Protein AF-A0A3D2R4G0-F1 (afdb_monomer_lite)

pLDDT: mean 77.95, std 17.46, range [46.62, 94.12]

Sequence (111 aa):
MKTYLKALSTICLFFGLMTQPVFGQKLQQDNSRHDEAAKIQVDQMSQMLNLDGSQQRALFRALVSESTRSGQSPQILLGKAAQDQNEAFVQTLKSILTPDQFRKWKNPNRK

Secondary structure (DSSP, 8-state):
--SSSSSSSSSTTSSSSS----TTSSSSSSHHHHHHHHHHHHHHHHHHHT--HHHHHHHHHHHHHHHHHH---HHHHHHHHHTTS-HHHHHHHHHHS-HHHHHHHH-TT--

Foldseek 3Di:
DPPVVVVVPPPVPVVPPPDPPPPPPDPPPPLVQQLVQLLVVLVVLCVLLVADPQLSVLSSVLSSVVCVVVVHHSVVVLVCLLVVNCVVSVVSNPVSHPPVSSVCSSPVPDD

Radius of gyration: 25.11 Å; chains: 1; bounding box: 24×38×92 Å

Structure (mmCIF, N/CA/C/O backbone):
data_AF-A0A3D2R4G0-F1
#
_entry.id   AF-A0A3D2R4G0-F1
#
loop_
_atom_site.group_PDB
_atom_site.id
_atom_site.type_symbol
_atom_site.label_atom_id
_atom_site.label_alt_id
_atom_site.label_comp_id
_atom_site.label_asym_id
_atom_site.label_entity_id
_atom_site.label_seq_id
_atom_site.pdbx_PDB_ins_code
_atom_site.Cartn_x
_atom_site.Cartn_y
_atom_site.Cartn_z
_atom_site.occupancy
_atom_site.B_iso_or_equiv
_atom_site.auth_seq_id
_atom_site.auth_comp_id
_atom_site.auth_asym_id
_atom_site.auth_atom_id
_atom_site.pdbx_PDB_model_num
ATOM 1 N N . MET A 1 1 ? -2.524 -16.960 -72.950 1.00 50.16 1 MET A N 1
ATOM 2 C CA . MET A 1 1 ? -2.183 -16.491 -71.586 1.00 50.16 1 MET A CA 1
ATOM 3 C C . MET A 1 1 ? -3.202 -17.027 -70.568 1.00 50.16 1 MET A C 1
ATOM 5 O O . MET A 1 1 ? -4.078 -16.291 -70.144 1.00 50.16 1 MET A O 1
ATOM 9 N N . LYS A 1 2 ? -3.173 -18.325 -70.223 1.00 47.09 2 LYS A N 1
ATOM 10 C CA . LYS A 1 2 ? -4.149 -18.941 -69.284 1.00 47.09 2 LYS A CA 1
ATOM 11 C C . LYS A 1 2 ? -3.519 -19.892 -68.252 1.00 47.09 2 LYS A C 1
ATOM 13 O O . LYS A 1 2 ? -4.232 -20.517 -67.477 1.00 47.09 2 LYS A O 1
ATOM 18 N N . THR A 1 3 ? -2.193 -19.977 -68.214 1.00 54.66 3 THR A N 1
ATOM 19 C CA . THR A 1 3 ? -1.440 -20.882 -67.328 1.00 54.66 3 THR A CA 1
ATOM 20 C C . THR A 1 3 ? -0.682 -20.160 -66.213 1.00 54.66 3 THR A C 1
ATOM 22 O O . THR A 1 3 ? -0.345 -20.788 -65.218 1.00 54.66 3 THR A O 1
ATOM 25 N N . TYR A 1 4 ? -0.506 -18.838 -66.300 1.00 51.53 4 TYR A N 1
ATOM 26 C CA . TYR A 1 4 ? 0.207 -18.054 -65.279 1.00 51.53 4 TYR A CA 1
ATOM 27 C C . TYR A 1 4 ? -0.658 -17.660 -64.071 1.00 51.53 4 TYR A C 1
ATOM 29 O O . TYR A 1 4 ? -0.125 -17.309 -63.026 1.00 51.53 4 TYR A O 1
ATOM 37 N N . LEU A 1 5 ? -1.989 -17.758 -64.176 1.00 50.09 5 LEU A N 1
ATOM 38 C CA . LEU A 1 5 ? -2.900 -17.341 -63.101 1.00 50.09 5 LEU A CA 1
ATOM 39 C C . LEU A 1 5 ? -3.058 -18.398 -61.992 1.00 50.09 5 LEU A C 1
ATOM 41 O O . LEU A 1 5 ? -3.460 -18.071 -60.883 1.00 50.09 5 LEU A O 1
ATOM 45 N N . LYS A 1 6 ? -2.718 -19.667 -62.265 1.00 46.62 6 LYS A N 1
ATOM 46 C CA . LYS A 1 6 ? -2.819 -20.757 -61.277 1.00 46.62 6 LYS A CA 1
ATOM 47 C C . LYS A 1 6 ? -1.587 -20.881 -60.375 1.00 46.62 6 LYS A C 1
ATOM 49 O O . LYS A 1 6 ? -1.699 -21.438 -59.292 1.00 46.62 6 LYS A O 1
ATOM 54 N N . ALA A 1 7 ? -0.441 -20.334 -60.785 1.00 49.94 7 ALA A N 1
ATOM 55 C CA . ALA A 1 7 ? 0.805 -20.421 -60.020 1.00 49.94 7 ALA A CA 1
ATOM 56 C C . ALA A 1 7 ? 0.902 -19.388 -58.879 1.00 49.94 7 ALA A C 1
ATOM 58 O O . ALA A 1 7 ? 1.697 -19.565 -57.962 1.00 49.94 7 ALA A O 1
ATOM 59 N N . LEU A 1 8 ? 0.080 -18.332 -58.896 1.00 50.53 8 LEU A N 1
ATOM 60 C CA . LEU A 1 8 ? 0.132 -17.274 -57.880 1.00 50.53 8 LEU A CA 1
ATOM 61 C C . LEU A 1 8 ? -0.656 -17.616 -56.600 1.00 50.53 8 LEU A C 1
ATOM 63 O O . LEU A 1 8 ? -0.432 -17.009 -55.559 1.00 50.53 8 LEU A O 1
ATOM 67 N N . SER A 1 9 ? -1.552 -18.609 -56.649 1.00 50.81 9 SER A N 1
ATOM 68 C CA . SER A 1 9 ? -2.437 -18.954 -55.524 1.00 50.81 9 SER A CA 1
ATOM 69 C C . SER A 1 9 ? -1.786 -19.839 -54.456 1.00 50.81 9 SER A C 1
ATOM 71 O O . SER A 1 9 ? -2.319 -19.938 -53.353 1.00 50.81 9 SER A O 1
ATOM 73 N N . THR A 1 10 ? -0.669 -20.505 -54.751 1.00 49.59 10 THR A N 1
ATOM 74 C CA . THR A 1 10 ? -0.096 -21.516 -53.841 1.00 49.59 10 THR A CA 1
ATOM 75 C C . THR A 1 10 ? 0.933 -20.933 -52.864 1.00 49.59 10 THR A C 1
ATOM 77 O O . THR A 1 10 ? 1.211 -21.541 -51.837 1.00 49.59 10 THR A O 1
ATOM 80 N N . ILE A 1 11 ? 1.458 -19.728 -53.114 1.00 52.31 11 ILE A N 1
ATOM 81 C CA . ILE A 1 11 ? 2.507 -19.115 -52.273 1.00 52.31 11 ILE A CA 1
ATOM 82 C C . ILE A 1 11 ? 1.925 -18.278 -51.114 1.00 52.31 11 ILE A C 1
ATOM 84 O O . ILE A 1 11 ? 2.601 -18.044 -50.115 1.00 52.31 11 ILE A O 1
ATOM 88 N N . CYS A 1 12 ? 0.649 -17.884 -51.169 1.00 51.97 12 CYS A N 1
ATOM 89 C CA . CYS A 1 12 ? 0.036 -17.048 -50.126 1.00 51.97 12 CYS A CA 1
ATOM 90 C C . CYS A 1 12 ? -0.345 -17.797 -48.836 1.00 51.97 12 CYS A C 1
ATOM 92 O O . CYS A 1 12 ? -0.596 -17.154 -47.821 1.00 51.97 12 CYS A O 1
ATOM 94 N N . LEU A 1 13 ? -0.367 -19.134 -48.834 1.00 51.53 13 LEU A N 1
ATOM 95 C CA . LEU A 1 13 ? -0.810 -19.916 -47.669 1.00 51.53 13 LEU A CA 1
ATOM 96 C C . LEU A 1 13 ? 0.286 -20.149 -46.612 1.00 51.53 13 LEU A C 1
ATOM 98 O O . LEU A 1 13 ? -0.026 -20.557 -45.499 1.00 51.53 13 LEU A O 1
ATOM 102 N N . PHE A 1 14 ? 1.551 -19.825 -46.909 1.00 52.28 14 PHE A N 1
ATOM 103 C CA . PHE A 1 14 ? 2.659 -19.958 -45.949 1.00 52.28 14 PHE A CA 1
ATOM 104 C C . PHE A 1 14 ? 2.950 -18.697 -45.121 1.00 52.28 14 PHE A C 1
ATOM 106 O O . PHE A 1 14 ? 3.642 -18.784 -44.111 1.00 52.28 14 PHE A O 1
ATOM 113 N N . PHE A 1 15 ? 2.385 -17.539 -45.476 1.00 54.09 15 PHE A N 1
ATOM 114 C CA . PHE A 1 15 ? 2.569 -16.293 -44.713 1.00 54.09 15 PHE A CA 1
ATOM 115 C C . PHE A 1 15 ? 1.511 -16.068 -43.614 1.00 54.09 15 PHE A C 1
ATOM 117 O O . PHE A 1 15 ? 1.578 -15.076 -42.896 1.00 54.09 15 PHE A O 1
ATOM 124 N N . GLY A 1 16 ? 0.543 -16.978 -43.454 1.00 50.69 16 GLY A N 1
ATOM 125 C CA . GLY A 1 16 ? -0.611 -16.795 -42.561 1.00 50.69 16 GLY A CA 1
ATOM 126 C C . GLY A 1 16 ? -0.458 -17.280 -41.112 1.00 50.69 16 GLY A C 1
ATOM 127 O O . GLY A 1 16 ? -1.395 -17.114 -40.340 1.00 50.69 16 GLY A O 1
ATOM 128 N N . LEU A 1 17 ? 0.670 -17.887 -40.720 1.00 52.41 17 LEU A N 1
ATOM 129 C CA . LEU A 1 17 ? 0.813 -18.539 -39.401 1.00 52.41 17 LEU A CA 1
ATOM 130 C C . LEU A 1 17 ? 1.923 -17.976 -38.496 1.00 52.41 17 LEU A C 1
ATOM 132 O O . LEU A 1 17 ? 2.223 -18.582 -37.472 1.00 52.41 17 LEU A O 1
ATOM 136 N N . MET A 1 18 ? 2.528 -16.828 -38.823 1.00 53.56 18 MET A N 1
ATOM 137 C CA . MET A 1 18 ? 3.707 -16.321 -38.090 1.00 53.56 18 MET A CA 1
ATOM 138 C C . MET A 1 18 ? 3.582 -14.898 -37.535 1.00 53.56 18 MET A C 1
ATOM 140 O O . MET A 1 18 ? 4.590 -14.254 -37.262 1.00 53.56 18 MET A O 1
ATOM 144 N N . THR A 1 19 ? 2.373 -14.391 -37.301 1.00 52.16 19 THR A N 1
ATOM 145 C CA . THR A 1 19 ? 2.213 -13.125 -36.567 1.00 52.16 19 THR A CA 1
ATOM 146 C C . THR A 1 19 ? 1.158 -13.258 -35.484 1.00 52.16 19 THR A C 1
ATOM 148 O O . THR A 1 19 ? 0.083 -12.667 -35.549 1.00 52.16 19 THR A O 1
ATOM 151 N N . GLN A 1 20 ? 1.484 -14.029 -34.450 1.00 53.62 20 GLN A N 1
ATOM 152 C CA . GLN A 1 20 ? 0.972 -13.685 -33.130 1.00 53.62 20 GLN A CA 1
ATOM 153 C C . GLN A 1 20 ? 1.720 -12.409 -32.724 1.00 53.62 20 GLN A C 1
ATOM 155 O O . GLN A 1 20 ? 2.953 -12.452 -32.666 1.00 53.62 20 GLN A O 1
ATOM 160 N N . PRO A 1 21 ? 1.064 -11.261 -32.478 1.00 51.69 21 PRO A N 1
ATOM 161 C CA . PRO A 1 21 ? 1.748 -10.186 -31.790 1.00 51.69 21 PRO A CA 1
ATOM 162 C C . PRO A 1 21 ? 2.024 -10.700 -30.376 1.00 51.69 21 PRO A C 1
ATOM 164 O O . PRO A 1 21 ? 1.132 -10.764 -29.531 1.00 51.69 21 PRO A O 1
ATOM 167 N N . VAL A 1 22 ? 3.264 -11.124 -30.135 1.00 57.56 22 VAL A N 1
ATOM 168 C CA . VAL A 1 22 ? 3.793 -11.371 -28.797 1.00 57.56 22 VAL A CA 1
ATOM 169 C C . VAL A 1 22 ? 3.802 -10.018 -28.082 1.00 57.56 22 VAL A C 1
ATOM 171 O O . VAL A 1 22 ? 4.815 -9.329 -28.021 1.00 57.56 22 VAL A O 1
ATOM 174 N N . PHE A 1 23 ? 2.663 -9.623 -27.512 1.00 53.25 23 PHE A N 1
ATOM 175 C CA . PHE A 1 23 ? 2.551 -8.551 -26.515 1.00 53.25 23 PHE A CA 1
ATOM 176 C C . PHE A 1 23 ? 3.145 -9.012 -25.165 1.00 53.25 23 PHE A C 1
ATOM 178 O O . PHE A 1 23 ? 2.570 -8.814 -24.101 1.00 53.25 23 PHE A O 1
ATOM 185 N N . GLY A 1 24 ? 4.296 -9.688 -25.211 1.00 54.25 24 GLY A N 1
ATOM 186 C CA . GLY A 1 24 ? 4.953 -10.321 -24.067 1.00 54.25 24 GLY A CA 1
ATOM 187 C C . GLY A 1 24 ? 6.325 -9.741 -23.728 1.00 54.25 24 GLY A C 1
ATOM 188 O O . GLY A 1 24 ? 6.977 -10.240 -22.816 1.00 54.25 24 GLY A O 1
ATOM 189 N N . GLN A 1 25 ? 6.802 -8.709 -24.431 1.00 47.41 25 GLN A N 1
ATOM 190 C CA . GLN A 1 25 ? 8.133 -8.148 -24.193 1.00 47.41 25 GLN A CA 1
ATOM 191 C C . GLN A 1 25 ? 8.071 -6.720 -23.640 1.00 47.41 25 GLN A C 1
ATOM 193 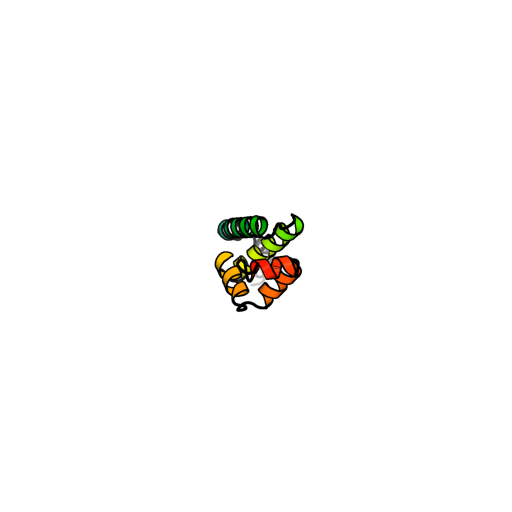O O . GLN A 1 25 ? 7.561 -5.814 -24.292 1.00 47.41 25 GLN A O 1
ATOM 198 N N . LYS A 1 26 ? 8.703 -6.560 -22.463 1.00 49.44 26 LYS A N 1
ATOM 199 C CA . LYS A 1 26 ? 9.048 -5.331 -21.710 1.00 49.44 26 LYS A CA 1
ATOM 200 C C . LYS A 1 26 ? 8.216 -4.950 -20.474 1.00 49.44 26 LYS A C 1
ATOM 202 O O . LYS A 1 26 ? 8.299 -3.814 -20.031 1.00 49.4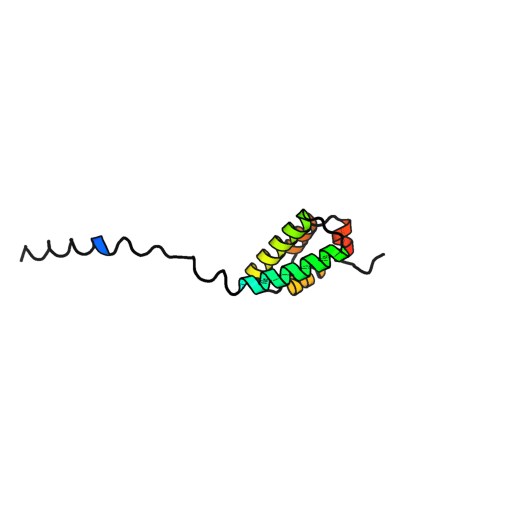4 26 LYS A O 1
ATOM 207 N N . LEU A 1 27 ? 7.534 -5.892 -19.819 1.00 52.88 27 LEU A N 1
ATOM 208 C CA . LEU A 1 27 ? 6.988 -5.654 -18.466 1.00 52.88 27 LEU A CA 1
ATOM 209 C C . LEU A 1 27 ? 7.952 -6.000 -17.312 1.00 52.88 27 LEU A C 1
ATOM 211 O O . LEU A 1 27 ? 7.621 -5.728 -16.166 1.00 52.88 27 LEU A O 1
ATOM 215 N N . GLN A 1 28 ? 9.126 -6.596 -17.561 1.00 53.44 28 GLN A N 1
ATOM 216 C CA . GLN A 1 28 ? 9.961 -7.142 -16.471 1.00 53.44 28 GLN A CA 1
ATOM 217 C C . GLN A 1 28 ? 11.157 -6.280 -16.040 1.00 53.44 28 GLN A C 1
ATOM 219 O O . GLN A 1 28 ? 11.624 -6.450 -14.921 1.00 53.44 28 GLN A O 1
ATOM 224 N N . GLN A 1 29 ? 11.664 -5.363 -16.871 1.00 51.72 29 GLN A N 1
ATOM 225 C CA . GLN A 1 29 ? 12.939 -4.697 -16.557 1.00 51.72 29 GLN A CA 1
ATOM 226 C C . GLN A 1 29 ? 12.799 -3.379 -15.773 1.00 51.72 29 GLN A C 1
ATOM 228 O O . GLN A 1 29 ? 13.727 -3.026 -15.055 1.00 51.72 29 GLN A O 1
ATOM 233 N N . ASP A 1 30 ? 11.663 -2.677 -15.870 1.00 54.56 30 ASP A N 1
ATOM 234 C CA . ASP A 1 30 ? 11.439 -1.401 -15.153 1.00 54.56 30 ASP A CA 1
ATOM 235 C C . ASP A 1 30 ? 10.456 -1.536 -13.970 1.00 54.56 30 ASP A C 1
ATOM 237 O O . ASP A 1 30 ? 10.481 -0.744 -13.031 1.00 54.56 30 ASP A O 1
ATOM 241 N N . ASN A 1 31 ? 9.631 -2.594 -13.952 1.00 55.19 31 ASN A N 1
ATOM 242 C CA . ASN A 1 31 ? 8.687 -2.846 -12.852 1.00 55.19 31 ASN A CA 1
ATOM 243 C C . ASN A 1 31 ? 9.380 -3.191 -11.525 1.00 55.19 31 ASN A C 1
ATOM 245 O O . ASN A 1 31 ? 8.840 -2.881 -10.467 1.00 55.19 31 ASN A O 1
ATOM 249 N N . SER A 1 32 ? 10.594 -3.753 -11.551 1.00 60.50 32 SER A N 1
ATOM 250 C CA . SER A 1 32 ? 11.355 -4.070 -10.333 1.00 60.50 32 SER A CA 1
ATOM 251 C C . SER A 1 32 ? 11.600 -2.839 -9.453 1.00 60.50 32 SER A C 1
ATOM 253 O O . SER A 1 32 ? 11.546 -2.936 -8.230 1.00 60.50 32 SER A O 1
ATOM 255 N N . ARG A 1 33 ? 11.778 -1.655 -10.056 1.00 73.69 33 ARG A N 1
ATOM 256 C CA . ARG A 1 33 ? 11.976 -0.395 -9.318 1.00 73.69 33 ARG A CA 1
ATOM 257 C C . ARG A 1 33 ? 10.713 0.049 -8.584 1.00 73.69 33 ARG A C 1
ATOM 259 O O . ARG A 1 33 ? 10.798 0.593 -7.483 1.00 73.69 33 ARG A O 1
ATOM 266 N N . HIS A 1 34 ? 9.550 -0.176 -9.190 1.00 80.12 34 HIS A N 1
ATOM 267 C CA . HIS A 1 34 ? 8.256 0.130 -8.586 1.00 80.12 34 HIS A CA 1
ATOM 268 C C . HIS A 1 34 ? 7.937 -0.837 -7.444 1.00 80.12 34 HIS A C 1
ATOM 270 O O . HIS A 1 34 ? 7.508 -0.395 -6.377 1.00 80.12 34 HIS A O 1
ATOM 276 N N . ASP A 1 35 ? 8.229 -2.123 -7.633 1.00 83.56 35 ASP A N 1
ATOM 277 C CA . ASP A 1 35 ? 8.017 -3.169 -6.632 1.00 83.56 35 ASP A CA 1
ATOM 278 C C . ASP A 1 35 ? 8.906 -2.970 -5.396 1.00 83.56 35 ASP A C 1
ATOM 280 O O . ASP A 1 35 ? 8.417 -2.998 -4.266 1.00 83.56 35 ASP A O 1
ATOM 284 N N . GLU A 1 36 ? 10.202 -2.703 -5.578 1.00 86.88 36 GLU A N 1
ATOM 285 C CA . GLU A 1 36 ? 11.120 -2.446 -4.462 1.00 86.88 36 GLU A CA 1
ATOM 286 C C . GLU A 1 36 ? 10.723 -1.194 -3.672 1.00 86.88 36 GLU A C 1
ATOM 288 O O . GLU A 1 36 ? 10.640 -1.230 -2.440 1.00 86.88 36 GLU A O 1
ATOM 293 N N . ALA A 1 37 ? 10.398 -0.098 -4.367 1.00 86.88 37 ALA A N 1
ATOM 294 C CA . ALA A 1 37 ? 9.946 1.131 -3.723 1.00 86.88 37 ALA A CA 1
ATOM 295 C C . ALA A 1 37 ? 8.611 0.935 -2.985 1.00 86.88 37 ALA A C 1
ATOM 297 O O . ALA A 1 37 ? 8.437 1.440 -1.875 1.00 86.88 37 ALA A O 1
ATOM 298 N N . ALA A 1 38 ? 7.669 0.184 -3.562 1.00 90.50 38 ALA A N 1
ATOM 299 C CA . ALA A 1 38 ? 6.389 -0.103 -2.923 1.00 90.50 38 ALA A CA 1
ATOM 300 C C . ALA A 1 38 ? 6.577 -0.970 -1.675 1.00 90.50 38 ALA A C 1
ATOM 302 O O . ALA A 1 38 ? 5.944 -0.708 -0.653 1.00 90.50 38 ALA A O 1
ATOM 303 N N . LYS A 1 39 ? 7.479 -1.956 -1.721 1.00 90.75 39 LYS A N 1
ATOM 304 C CA . LYS A 1 39 ? 7.794 -2.812 -0.575 1.00 90.75 39 LYS A CA 1
ATOM 305 C C . LYS A 1 39 ? 8.334 -2.008 0.607 1.00 90.75 39 LYS A C 1
ATOM 307 O O . LYS A 1 39 ? 7.818 -2.153 1.709 1.00 90.75 39 LYS A O 1
ATOM 312 N N . ILE A 1 40 ? 9.294 -1.112 0.367 1.00 90.88 40 ILE A N 1
ATOM 313 C CA . ILE A 1 40 ? 9.848 -0.235 1.413 1.00 90.88 40 ILE A CA 1
ATOM 314 C C . ILE A 1 40 ? 8.738 0.600 2.066 1.00 90.88 40 ILE A C 1
ATOM 316 O O . ILE A 1 40 ? 8.658 0.676 3.292 1.00 90.88 40 ILE A O 1
ATOM 320 N N . GLN A 1 41 ? 7.845 1.184 1.262 1.00 90.69 41 GLN A N 1
ATOM 321 C CA . GLN A 1 41 ? 6.743 2.003 1.774 1.00 90.69 41 GLN A CA 1
ATOM 322 C C . GLN A 1 41 ? 5.727 1.191 2.583 1.00 90.69 41 GLN A C 1
ATOM 324 O O . GLN A 1 41 ? 5.261 1.646 3.629 1.00 90.69 41 GLN A O 1
ATOM 329 N N . VAL A 1 42 ? 5.399 -0.018 2.126 1.00 92.69 42 VAL A N 1
ATOM 330 C CA . VAL A 1 42 ? 4.502 -0.931 2.845 1.00 92.69 42 VAL A CA 1
ATOM 331 C C . VAL A 1 42 ? 5.121 -1.371 4.165 1.00 92.69 42 VAL A C 1
ATOM 333 O O . VAL A 1 42 ? 4.421 -1.357 5.172 1.00 92.69 42 VAL A O 1
ATOM 336 N N . ASP A 1 43 ? 6.414 -1.694 4.195 1.00 91.75 43 ASP A N 1
ATOM 337 C CA . ASP A 1 43 ? 7.111 -2.095 5.420 1.00 91.75 43 ASP A CA 1
ATOM 338 C C . ASP A 1 43 ? 7.144 -0.947 6.442 1.00 91.75 43 ASP A C 1
ATOM 340 O O . ASP A 1 43 ? 6.827 -1.154 7.616 1.00 91.75 43 ASP A O 1
ATOM 344 N N . GLN A 1 44 ? 7.429 0.284 6.002 1.00 90.06 44 GLN A N 1
ATOM 345 C CA . GLN A 1 44 ? 7.375 1.474 6.861 1.00 90.06 44 GLN A CA 1
ATOM 346 C C . GLN A 1 44 ? 5.968 1.712 7.427 1.00 90.06 44 GLN A C 1
ATOM 348 O O . GLN A 1 44 ? 5.797 1.917 8.633 1.00 90.06 44 GLN A O 1
ATOM 353 N N . MET A 1 45 ? 4.938 1.652 6.576 1.00 90.31 45 MET A N 1
ATOM 354 C CA . MET A 1 45 ? 3.549 1.795 7.016 1.00 90.31 45 MET A CA 1
ATOM 355 C C . MET A 1 45 ? 3.129 0.653 7.939 1.00 90.31 45 MET A C 1
ATOM 357 O O . MET A 1 45 ? 2.425 0.891 8.918 1.00 90.31 45 MET A O 1
ATOM 361 N N . SER A 1 46 ? 3.600 -0.565 7.680 1.00 91.44 46 SER A N 1
ATOM 362 C CA . SER A 1 46 ? 3.341 -1.722 8.526 1.00 91.44 46 SER A CA 1
ATOM 363 C C . SER A 1 46 ? 3.906 -1.544 9.923 1.00 91.44 46 SER A C 1
ATOM 365 O O . SER A 1 46 ? 3.198 -1.798 10.891 1.00 91.44 46 SER A O 1
ATOM 367 N N . GLN A 1 47 ? 5.144 -1.066 10.048 1.00 89.19 47 GLN A N 1
ATOM 368 C CA . GLN A 1 47 ? 5.758 -0.803 11.351 1.00 89.19 47 GLN A CA 1
ATOM 369 C C . GLN A 1 47 ? 5.027 0.315 12.109 1.00 89.19 47 GLN A C 1
ATOM 371 O O . GLN A 1 47 ? 4.821 0.221 13.317 1.00 89.19 47 GLN A O 1
ATOM 376 N N . MET A 1 48 ? 4.579 1.357 11.405 1.00 88.69 48 MET A N 1
ATOM 377 C CA . MET A 1 48 ? 3.890 2.499 12.015 1.00 88.69 48 MET A CA 1
ATOM 378 C C . MET A 1 48 ? 2.447 2.183 12.443 1.00 88.69 48 MET A C 1
ATOM 380 O O . MET A 1 48 ? 1.972 2.674 13.475 1.00 88.69 48 MET A O 1
ATOM 384 N N . LEU A 1 49 ? 1.723 1.408 11.637 1.00 90.19 49 LEU A N 1
ATOM 385 C CA . LEU A 1 49 ? 0.277 1.188 11.764 1.00 90.19 49 LEU A CA 1
ATOM 386 C C . LEU A 1 49 ? -0.078 -0.217 12.258 1.00 90.19 49 LEU A C 1
ATOM 388 O O . LEU A 1 49 ? -1.257 -0.491 12.482 1.00 90.19 49 LEU A O 1
ATOM 392 N N . ASN A 1 50 ? 0.926 -1.079 12.434 1.00 90.31 50 ASN A N 1
ATOM 393 C CA . ASN A 1 50 ? 0.771 -2.496 12.740 1.00 90.31 50 ASN A CA 1
ATOM 394 C C . ASN A 1 50 ? -0.176 -3.185 11.740 1.00 90.31 50 ASN A C 1
ATOM 396 O O . ASN A 1 50 ? -1.225 -3.704 12.121 1.00 90.31 50 ASN A O 1
ATOM 400 N N . LEU A 1 51 ? 0.154 -3.090 10.446 1.00 91.50 51 LEU A N 1
ATOM 401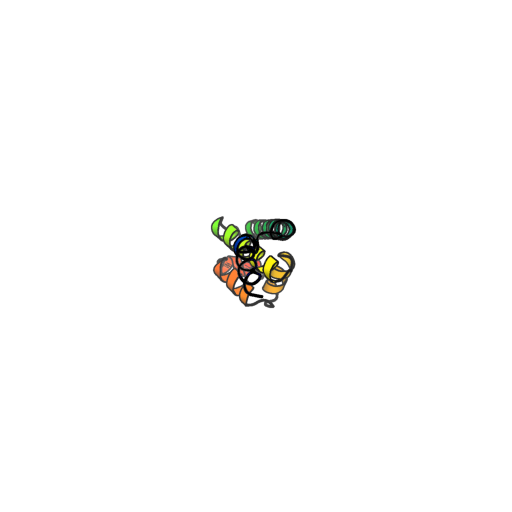 C CA . LEU A 1 51 ? -0.660 -3.674 9.375 1.00 91.50 51 LEU A CA 1
ATOM 402 C C . LEU A 1 51 ? -0.594 -5.198 9.420 1.00 91.50 51 LEU A C 1
ATOM 404 O O . LEU A 1 51 ? 0.488 -5.770 9.559 1.00 91.50 51 LEU A O 1
ATOM 408 N N . ASP A 1 52 ? -1.735 -5.854 9.222 1.00 91.69 52 ASP A N 1
ATOM 409 C CA . ASP A 1 52 ? -1.755 -7.303 9.059 1.00 91.69 52 ASP A CA 1
ATOM 410 C C . ASP A 1 52 ? -1.238 -7.729 7.668 1.00 91.69 52 ASP A C 1
ATOM 412 O O . ASP A 1 52 ? -1.139 -6.937 6.724 1.00 91.69 52 ASP A O 1
ATOM 416 N N . GLY A 1 53 ? -0.914 -9.014 7.514 1.00 90.69 53 GLY A N 1
ATOM 417 C CA . GLY A 1 53 ? -0.351 -9.533 6.264 1.00 90.69 53 GLY A CA 1
ATOM 418 C C . GLY A 1 53 ? -1.291 -9.440 5.052 1.00 90.69 53 GLY A C 1
ATOM 419 O O . GLY A 1 53 ? -0.821 -9.462 3.914 1.00 90.69 53 GLY A O 1
ATOM 420 N N . SER A 1 54 ? -2.606 -9.337 5.255 1.00 92.56 54 SER A N 1
ATOM 421 C CA . SER A 1 54 ? -3.572 -9.112 4.174 1.00 92.56 54 SER A CA 1
ATOM 422 C C . SER A 1 54 ? -3.588 -7.642 3.745 1.00 92.56 54 SER A C 1
ATOM 424 O O . SER A 1 54 ? -3.513 -7.360 2.546 1.00 92.56 54 SER A O 1
ATOM 426 N N . GLN A 1 55 ? -3.552 -6.717 4.709 1.00 92.69 55 GLN A N 1
ATOM 427 C CA . GLN A 1 55 ? -3.465 -5.276 4.490 1.00 92.69 55 GLN A CA 1
ATOM 428 C C . GLN A 1 55 ? -2.161 -4.900 3.790 1.00 92.69 55 GLN A C 1
ATOM 430 O O . GLN A 1 55 ? -2.188 -4.152 2.816 1.00 92.69 55 GLN A O 1
ATOM 435 N N . GLN A 1 56 ? -1.031 -5.473 4.215 1.00 92.31 56 GLN A N 1
ATOM 436 C CA . GLN A 1 56 ? 0.269 -5.276 3.564 1.00 92.31 56 GLN A CA 1
ATOM 437 C C . GLN A 1 56 ? 0.230 -5.677 2.084 1.00 92.31 56 GLN A C 1
ATOM 439 O O . GLN A 1 56 ? 0.653 -4.913 1.219 1.00 92.31 56 GLN A O 1
ATOM 444 N N . ARG A 1 57 ? -0.318 -6.859 1.762 1.00 93.81 57 ARG A N 1
ATOM 445 C CA . ARG A 1 57 ? -0.418 -7.335 0.370 1.00 93.81 57 ARG A CA 1
ATOM 446 C C . ARG A 1 57 ? -1.368 -6.485 -0.465 1.00 93.81 57 ARG A C 1
ATOM 448 O O . ARG A 1 57 ? -1.069 -6.219 -1.628 1.00 93.81 57 ARG A O 1
ATOM 455 N N . ALA A 1 58 ? -2.503 -6.080 0.100 1.00 94.12 58 ALA A N 1
ATOM 456 C CA . ALA A 1 58 ? -3.460 -5.221 -0.586 1.00 94.12 58 ALA A CA 1
ATOM 457 C C . ALA A 1 58 ? -2.853 -3.839 -0.869 1.00 94.12 58 ALA A C 1
ATOM 459 O O . ALA A 1 58 ? -2.925 -3.357 -1.999 1.00 94.12 58 ALA A O 1
ATOM 460 N N . LEU A 1 59 ? -2.179 -3.250 0.123 1.00 93.75 59 LEU A N 1
ATOM 461 C CA . LEU A 1 59 ? -1.494 -1.967 -0.000 1.00 93.75 59 LEU A CA 1
ATOM 462 C C . LEU A 1 59 ? -0.360 -2.029 -1.027 1.00 93.75 59 LEU A C 1
ATOM 464 O O . LEU A 1 59 ? -0.256 -1.146 -1.873 1.00 93.75 59 LEU A O 1
ATOM 468 N N . PHE A 1 60 ? 0.440 -3.098 -1.001 1.00 94.00 60 PHE A N 1
ATOM 469 C CA . PHE A 1 60 ? 1.495 -3.339 -1.981 1.00 94.00 60 PHE A CA 1
ATOM 470 C C . PHE A 1 60 ? 0.942 -3.382 -3.406 1.00 94.00 60 PHE A C 1
ATOM 472 O O . PHE A 1 60 ? 1.403 -2.640 -4.268 1.00 94.00 60 PHE A O 1
ATOM 479 N N . ARG A 1 61 ? -0.095 -4.194 -3.651 1.00 92.69 61 ARG A N 1
ATOM 480 C CA . ARG A 1 61 ? -0.726 -4.304 -4.977 1.00 92.69 61 ARG A CA 1
ATOM 481 C C . ARG A 1 61 ? -1.301 -2.973 -5.448 1.00 92.69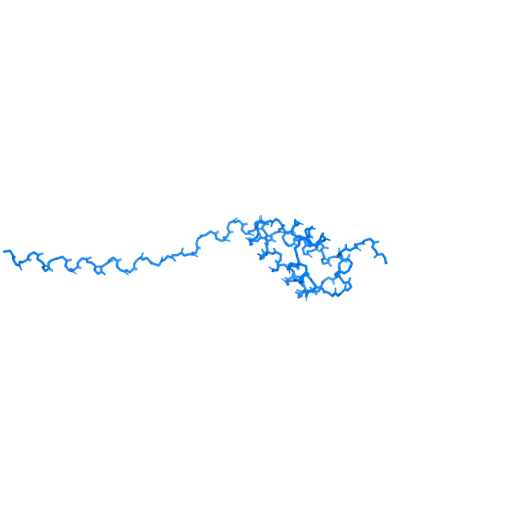 61 ARG A C 1
ATOM 483 O O . ARG A 1 61 ? -1.134 -2.631 -6.615 1.00 92.69 61 ARG A O 1
ATOM 490 N N . ALA A 1 62 ? -1.948 -2.227 -4.553 1.00 93.19 62 ALA A N 1
ATOM 491 C CA . ALA A 1 62 ? -2.492 -0.912 -4.868 1.00 93.19 62 ALA A CA 1
ATOM 492 C C . ALA A 1 62 ? -1.383 0.086 -5.238 1.00 93.19 62 ALA A C 1
ATOM 494 O O . ALA A 1 62 ? -1.498 0.773 -6.249 1.00 93.19 62 ALA A O 1
ATOM 495 N N . LEU A 1 63 ? -0.292 0.130 -4.465 1.00 91.81 63 LEU A N 1
ATOM 496 C CA . LEU A 1 63 ? 0.850 1.009 -4.723 1.00 91.81 63 LEU A CA 1
ATOM 497 C C . LEU A 1 63 ? 1.564 0.661 -6.024 1.00 91.81 63 LEU A C 1
ATOM 499 O O . LEU A 1 63 ? 1.814 1.560 -6.820 1.00 91.81 63 LEU A O 1
ATOM 503 N N . VAL A 1 64 ? 1.854 -0.619 -6.261 1.00 91.75 64 VAL A N 1
ATOM 504 C CA . VAL A 1 64 ? 2.478 -1.075 -7.508 1.00 91.75 64 VAL A CA 1
ATOM 505 C C . VAL A 1 64 ? 1.583 -0.719 -8.687 1.00 91.75 64 VAL A C 1
ATOM 507 O O . VAL A 1 64 ? 2.019 0.020 -9.564 1.00 91.75 64 VAL A O 1
ATOM 510 N N . SER A 1 65 ? 0.310 -1.124 -8.660 1.00 90.44 65 SER A N 1
ATOM 511 C CA . SER A 1 65 ? -0.641 -0.846 -9.742 1.00 90.44 65 SER A CA 1
ATOM 512 C C . SER A 1 65 ? -0.763 0.648 -10.045 1.00 90.44 65 SER A C 1
ATOM 514 O O . SER A 1 65 ? -0.759 1.041 -11.210 1.00 90.44 65 SER A O 1
ATOM 516 N N . GLU A 1 66 ? -0.870 1.494 -9.019 1.00 90.00 66 GLU A N 1
ATOM 517 C CA . GLU A 1 66 ? -0.996 2.939 -9.204 1.00 90.00 66 GLU A CA 1
ATOM 518 C C . GLU A 1 66 ? 0.320 3.569 -9.676 1.00 90.00 66 GLU A C 1
ATOM 520 O O . GLU A 1 66 ? 0.309 4.478 -10.508 1.00 90.00 66 GLU A O 1
ATOM 525 N N . SER A 1 67 ? 1.461 3.071 -9.200 1.00 88.81 67 SER A N 1
ATOM 526 C CA . SER A 1 67 ? 2.788 3.540 -9.609 1.00 88.81 67 SER A CA 1
ATOM 527 C C . SER A 1 67 ? 3.105 3.177 -11.058 1.00 88.81 67 SER A C 1
ATOM 529 O O . SER A 1 67 ? 3.550 4.041 -11.808 1.00 88.81 67 SER A O 1
ATOM 531 N N . THR A 1 68 ? 2.762 1.965 -11.495 1.00 88.19 68 THR A N 1
ATOM 532 C CA . THR A 1 68 ? 2.872 1.535 -12.893 1.00 88.19 68 THR A CA 1
ATOM 533 C C . THR A 1 68 ? 1.909 2.318 -13.786 1.00 88.19 68 THR A C 1
ATOM 535 O O . THR A 1 68 ? 2.275 2.704 -14.892 1.00 88.19 68 THR A O 1
ATOM 538 N N . ARG A 1 69 ? 0.685 2.605 -13.314 1.00 86.75 69 ARG A N 1
ATOM 539 C CA . ARG A 1 69 ? -0.313 3.382 -14.070 1.00 86.75 69 ARG A CA 1
ATOM 540 C C . ARG A 1 69 ? 0.085 4.847 -14.246 1.00 86.75 69 ARG A C 1
ATOM 542 O O . ARG A 1 69 ? -0.086 5.407 -15.323 1.00 86.75 69 ARG A O 1
ATOM 549 N N . SER A 1 70 ? 0.550 5.482 -13.174 1.00 86.56 70 SER A N 1
ATOM 550 C CA . SER A 1 70 ? 0.867 6.915 -13.145 1.00 86.56 70 SER A CA 1
ATOM 551 C C . SER A 1 70 ? 2.303 7.235 -13.568 1.00 86.56 70 SER A C 1
ATOM 553 O O . SER A 1 70 ? 2.610 8.399 -13.821 1.00 86.56 70 SER A O 1
ATOM 555 N N . GLY A 1 71 ? 3.193 6.238 -13.585 1.00 85.75 71 GLY A N 1
ATOM 556 C CA . GLY A 1 71 ? 4.638 6.428 -13.731 1.00 85.75 71 GLY A CA 1
ATOM 557 C C . GLY A 1 71 ? 5.288 7.139 -12.537 1.00 85.75 71 GLY A C 1
ATOM 558 O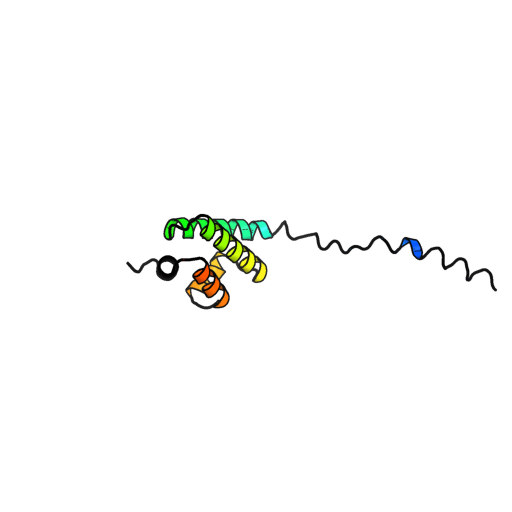 O . GLY A 1 71 ? 6.440 7.561 -12.623 1.00 85.75 71 GLY A O 1
ATOM 559 N N . GLN A 1 72 ? 4.562 7.329 -11.430 1.00 87.94 72 GLN A N 1
ATOM 560 C CA . GLN A 1 72 ? 5.051 8.031 -10.242 1.00 87.94 72 GLN A CA 1
ATOM 561 C C . GLN A 1 72 ? 5.595 7.044 -9.220 1.00 87.94 72 GLN A C 1
ATOM 563 O O . GLN A 1 72 ? 5.137 5.908 -9.120 1.00 87.94 72 GLN A O 1
ATOM 568 N N . SER A 1 73 ? 6.559 7.490 -8.415 1.00 88.50 73 SER A N 1
ATOM 569 C CA . SER A 1 73 ? 7.051 6.659 -7.324 1.00 88.50 73 SER A CA 1
ATOM 570 C C . SER A 1 73 ? 5.954 6.448 -6.265 1.00 88.50 73 SER A C 1
ATOM 572 O O . SER A 1 73 ? 5.172 7.368 -5.989 1.00 88.50 73 SER A O 1
ATOM 574 N N . PRO A 1 74 ? 5.918 5.275 -5.608 1.00 88.31 74 PRO A N 1
ATOM 575 C CA . PRO A 1 74 ? 5.024 5.002 -4.479 1.00 88.31 74 PRO A CA 1
ATOM 576 C C . PRO A 1 74 ? 5.061 6.088 -3.388 1.00 88.31 74 PRO A C 1
ATOM 578 O O . PRO A 1 74 ? 4.033 6.419 -2.799 1.00 88.31 74 PRO A O 1
ATOM 581 N N . GLN A 1 75 ? 6.228 6.706 -3.163 1.00 88.25 75 GLN A N 1
ATOM 582 C CA . GLN A 1 75 ? 6.400 7.828 -2.234 1.00 88.25 75 GLN A CA 1
ATOM 583 C C . GLN A 1 75 ? 5.557 9.051 -2.626 1.00 88.25 75 GLN A C 1
ATOM 585 O O . GLN A 1 75 ? 4.864 9.624 -1.786 1.00 88.25 75 GLN A O 1
ATOM 590 N N . ILE A 1 76 ? 5.603 9.448 -3.905 1.00 89.12 76 ILE A N 1
ATOM 591 C CA . ILE A 1 76 ? 4.864 10.610 -4.419 1.00 89.12 76 ILE A CA 1
ATOM 592 C C . ILE A 1 76 ? 3.362 10.342 -4.361 1.00 89.12 76 ILE A C 1
ATOM 594 O O . ILE A 1 76 ? 2.598 11.227 -3.982 1.00 89.12 76 ILE A O 1
ATOM 598 N N . LEU A 1 77 ? 2.935 9.122 -4.689 1.00 89.81 77 LEU A N 1
ATOM 599 C CA . LEU A 1 77 ? 1.527 8.729 -4.625 1.00 89.81 77 LEU A CA 1
ATOM 600 C C . LEU A 1 77 ? 0.967 8.810 -3.205 1.00 89.81 77 LEU A C 1
ATOM 602 O O . LEU A 1 77 ? -0.107 9.377 -3.001 1.00 89.81 77 LEU A O 1
ATOM 606 N N . LEU A 1 78 ? 1.713 8.307 -2.220 1.00 89.38 78 LEU A N 1
ATOM 607 C CA . LEU A 1 78 ? 1.342 8.423 -0.810 1.00 89.38 78 LEU A CA 1
ATOM 608 C C . LEU A 1 78 ? 1.328 9.881 -0.344 1.00 89.38 78 LEU A C 1
ATOM 610 O O . LEU A 1 78 ? 0.397 10.277 0.351 1.00 89.38 78 LEU A O 1
ATOM 614 N N . GLY A 1 79 ? 2.299 10.694 -0.770 1.00 89.19 79 GLY A N 1
ATOM 615 C CA . GLY A 1 79 ? 2.321 12.130 -0.479 1.00 89.19 79 GLY A CA 1
ATOM 616 C C . GLY A 1 79 ? 1.099 12.864 -1.038 1.00 89.19 79 GLY A C 1
ATOM 617 O O . GLY A 1 79 ? 0.450 13.625 -0.322 1.00 89.19 79 GLY A O 1
ATOM 618 N N . LYS A 1 80 ? 0.717 12.576 -2.287 1.00 89.25 80 LYS A N 1
ATOM 619 C CA . LYS A 1 80 ? -0.492 13.132 -2.911 1.00 89.25 80 LYS A CA 1
ATOM 620 C C . LYS A 1 80 ? -1.765 12.691 -2.209 1.00 89.25 80 LYS A C 1
ATOM 622 O O . LYS A 1 80 ? -2.650 13.513 -2.000 1.00 89.25 80 LYS A O 1
ATOM 627 N N . ALA A 1 81 ? -1.863 11.420 -1.824 1.00 88.88 81 ALA A N 1
ATOM 628 C CA . ALA A 1 81 ? -3.005 10.940 -1.054 1.00 88.88 81 ALA A CA 1
ATOM 629 C C . ALA A 1 81 ? -3.070 11.571 0.343 1.00 88.88 81 ALA A C 1
ATOM 631 O O . ALA A 1 81 ? -4.160 11.886 0.810 1.00 88.88 81 ALA A O 1
ATOM 632 N N . ALA A 1 82 ? -1.932 11.820 0.995 1.00 87.31 82 ALA A N 1
ATOM 633 C CA . ALA A 1 82 ? -1.900 12.532 2.272 1.00 87.31 82 ALA A CA 1
ATOM 634 C C . ALA A 1 82 ? -2.394 13.987 2.136 1.00 87.31 82 ALA A C 1
ATOM 636 O O . ALA A 1 82 ? -3.016 14.511 3.059 1.00 87.31 82 ALA A O 1
ATOM 637 N N . GLN A 1 83 ? -2.168 14.607 0.972 1.00 88.38 83 GLN A N 1
ATOM 638 C CA . GLN A 1 83 ? -2.662 15.938 0.601 1.00 88.38 83 GLN A CA 1
ATOM 639 C C . GLN A 1 83 ? -4.060 15.931 -0.048 1.00 88.38 83 GLN A C 1
ATOM 641 O O . GLN A 1 83 ? -4.485 16.961 -0.563 1.00 88.38 83 GLN A O 1
ATOM 646 N N . ASP A 1 84 ? -4.759 14.789 -0.066 1.00 86.75 84 ASP A N 1
ATOM 647 C CA . ASP A 1 84 ? -6.068 14.605 -0.712 1.00 86.75 84 ASP A CA 1
ATOM 648 C C . ASP A 1 84 ? -6.099 14.940 -2.226 1.00 86.75 84 ASP A C 1
ATOM 650 O O . ASP A 1 84 ? -7.158 15.147 -2.807 1.00 86.75 84 ASP A O 1
ATOM 654 N N . GLN A 1 85 ? -4.949 14.930 -2.911 1.00 86.38 85 GLN A N 1
ATOM 655 C CA . GLN A 1 85 ? -4.828 15.230 -4.350 1.00 86.38 85 GLN A CA 1
ATOM 656 C C . GLN A 1 85 ? -5.086 14.018 -5.265 1.00 86.38 85 GLN A C 1
ATOM 658 O O . GLN A 1 85 ? -5.022 14.133 -6.488 1.00 86.38 85 GLN A O 1
ATOM 663 N N . ASN A 1 86 ? -5.333 12.837 -4.693 1.00 86.12 86 ASN A N 1
ATOM 664 C CA . ASN A 1 86 ? -5.696 11.625 -5.430 1.00 86.12 86 ASN A CA 1
ATOM 665 C C . ASN A 1 86 ? -6.817 10.888 -4.685 1.00 86.12 86 ASN A C 1
ATOM 667 O O . ASN A 1 86 ? -6.570 9.927 -3.956 1.00 86.12 86 ASN A O 1
ATOM 671 N N . GLU A 1 87 ? -8.053 11.363 -4.846 1.00 89.06 87 GLU A N 1
ATOM 672 C CA . GLU A 1 87 ? -9.223 10.849 -4.125 1.00 89.06 87 GLU A CA 1
ATOM 673 C C . GLU A 1 87 ? -9.459 9.350 -4.350 1.00 89.06 87 GLU A C 1
ATOM 675 O O . GLU A 1 87 ? -9.761 8.626 -3.403 1.00 89.06 87 GLU A O 1
ATOM 680 N N . ALA A 1 88 ? -9.263 8.857 -5.576 1.00 88.56 88 ALA A N 1
ATOM 681 C CA . ALA A 1 88 ? -9.414 7.437 -5.894 1.00 88.56 88 ALA A CA 1
ATOM 682 C C . ALA A 1 88 ? -8.416 6.571 -5.107 1.00 88.56 88 ALA A C 1
ATOM 684 O O . ALA A 1 88 ? -8.782 5.540 -4.530 1.00 88.56 88 ALA A O 1
ATOM 685 N N . PHE A 1 89 ? -7.159 7.015 -5.022 1.00 89.88 89 PHE A N 1
ATOM 686 C CA . PHE A 1 89 ? -6.149 6.319 -4.233 1.00 89.88 89 PHE A CA 1
ATOM 687 C C . PHE A 1 89 ? -6.423 6.446 -2.726 1.00 89.88 89 PHE A C 1
ATOM 689 O O . PHE A 1 89 ? -6.299 5.465 -1.998 1.00 89.88 89 PHE A O 1
ATOM 696 N N . VAL A 1 90 ? -6.914 7.596 -2.256 1.00 92.19 90 VAL A N 1
ATOM 697 C CA . VAL A 1 90 ? -7.354 7.781 -0.862 1.00 92.19 90 VAL A CA 1
ATOM 698 C C . VAL A 1 90 ? -8.491 6.824 -0.490 1.00 92.19 90 VAL A C 1
ATOM 700 O O . VAL A 1 90 ? -8.451 6.226 0.585 1.00 92.19 90 VAL A O 1
ATOM 703 N N . GLN A 1 91 ? -9.489 6.638 -1.356 1.00 92.69 91 GLN A N 1
ATOM 704 C CA . GLN A 1 91 ? -10.564 5.665 -1.122 1.00 92.69 91 GLN A CA 1
ATOM 705 C C . GLN A 1 91 ? -10.029 4.233 -1.086 1.00 92.69 91 GLN A C 1
ATOM 707 O O . GLN A 1 91 ? -10.421 3.446 -0.225 1.00 92.69 91 GLN A O 1
ATOM 712 N N . THR A 1 92 ? -9.063 3.919 -1.951 1.00 91.62 92 THR A N 1
ATOM 713 C CA . THR A 1 92 ? -8.375 2.623 -1.928 1.00 91.62 92 THR A CA 1
ATOM 714 C C . THR A 1 92 ? -7.677 2.404 -0.582 1.00 91.62 92 THR A C 1
ATOM 716 O O . THR A 1 92 ? -7.889 1.375 0.057 1.00 91.62 92 THR A O 1
ATOM 719 N N . LEU A 1 93 ? -6.935 3.396 -0.078 1.00 91.81 93 LEU A N 1
ATOM 720 C CA . LEU A 1 93 ? -6.296 3.330 1.241 1.00 91.81 93 LEU A CA 1
ATOM 721 C C . LEU A 1 93 ? -7.312 3.151 2.376 1.00 91.81 93 LEU A C 1
ATOM 723 O O . LEU A 1 93 ? -7.077 2.338 3.263 1.00 91.81 93 LEU A O 1
ATOM 727 N N . LYS A 1 94 ? -8.454 3.848 2.339 1.00 92.94 94 LYS A N 1
ATOM 728 C CA . LYS A 1 94 ? -9.535 3.687 3.331 1.00 92.94 94 LYS A CA 1
ATOM 729 C C . LYS A 1 94 ? -10.188 2.307 3.301 1.00 92.94 94 LYS A C 1
ATOM 731 O O . LYS A 1 94 ? -10.710 1.876 4.319 1.00 92.94 94 LYS A O 1
ATOM 736 N N . SER A 1 95 ? -10.192 1.638 2.150 1.00 93.38 95 SER A N 1
ATOM 737 C CA . SER A 1 95 ? -10.731 0.278 2.035 1.00 93.38 95 SER A CA 1
ATOM 738 C C . SER A 1 95 ? -9.774 -0.792 2.573 1.00 93.38 95 SER A C 1
ATOM 740 O O . SER A 1 95 ? -10.214 -1.865 2.972 1.00 93.38 95 SER A O 1
ATOM 742 N N . ILE A 1 96 ? -8.470 -0.497 2.590 1.00 92.88 96 ILE A N 1
ATOM 743 C CA . ILE A 1 96 ? -7.414 -1.414 3.038 1.00 92.88 96 ILE A CA 1
ATOM 744 C C . ILE A 1 96 ? -7.106 -1.211 4.526 1.00 92.88 96 ILE A C 1
ATOM 746 O O . ILE A 1 96 ? -6.913 -2.171 5.270 1.00 92.88 96 ILE A O 1
ATOM 750 N N . LEU A 1 97 ? -7.029 0.045 4.961 1.00 92.75 97 LEU A N 1
ATOM 751 C CA . LEU A 1 97 ? -6.701 0.426 6.329 1.00 92.75 97 LEU A CA 1
ATOM 752 C C . LEU A 1 97 ? -7.965 0.512 7.181 1.00 92.75 97 LEU A C 1
ATOM 754 O O . LEU A 1 97 ? -9.014 0.947 6.710 1.00 92.75 97 LEU A O 1
ATOM 758 N N . THR A 1 98 ? -7.854 0.191 8.469 1.00 92.50 98 THR A N 1
ATOM 759 C CA . THR A 1 98 ? -8.929 0.525 9.409 1.00 92.50 98 THR A CA 1
ATOM 760 C C . THR A 1 98 ? -9.063 2.047 9.543 1.00 92.50 98 THR A C 1
ATOM 762 O O . THR A 1 98 ? -8.096 2.778 9.293 1.00 92.50 98 THR A O 1
ATOM 765 N N . PRO A 1 99 ? -10.224 2.566 9.983 1.00 91.12 99 PRO A N 1
ATOM 766 C CA . PRO A 1 99 ? -10.397 4.002 10.200 1.00 91.12 99 PRO A CA 1
ATOM 767 C C . PRO A 1 99 ? -9.319 4.610 11.109 1.00 91.12 99 PRO A C 1
ATOM 769 O O . PRO A 1 99 ? -8.824 5.704 10.834 1.00 91.12 99 PRO A O 1
ATOM 772 N N . ASP A 1 100 ? -8.898 3.886 12.148 1.00 88.50 100 ASP A N 1
ATOM 773 C CA . ASP A 1 100 ? -7.854 4.340 13.071 1.00 88.50 100 ASP A CA 1
ATOM 774 C C . ASP A 1 100 ? -6.459 4.310 12.439 1.00 88.50 100 ASP A C 1
ATOM 776 O O . ASP A 1 100 ? -5.703 5.275 12.573 1.00 88.50 100 ASP A O 1
ATOM 780 N N . GLN A 1 101 ? -6.131 3.264 11.674 1.00 91.00 101 GLN A N 1
ATOM 781 C CA . GLN A 1 101 ? -4.875 3.194 10.922 1.00 91.00 101 GLN A CA 1
ATOM 782 C C . GLN A 1 101 ? -4.799 4.294 9.857 1.00 91.00 101 GLN A C 1
ATOM 784 O O . GLN A 1 101 ? -3.767 4.949 9.722 1.00 91.00 101 GLN A O 1
ATOM 789 N N . PHE A 1 102 ? -5.895 4.553 9.139 1.00 91.06 102 PHE A N 1
ATOM 790 C CA . PHE A 1 102 ? -5.968 5.622 8.144 1.00 91.06 102 PHE A CA 1
ATOM 791 C C . PHE A 1 102 ? -5.785 7.004 8.787 1.00 91.06 102 PHE A C 1
ATOM 793 O O . PHE A 1 102 ? -5.035 7.838 8.277 1.00 91.06 102 PHE A O 1
ATOM 800 N N . ARG A 1 103 ? -6.418 7.249 9.943 1.00 89.88 103 ARG A N 1
ATOM 801 C CA . ARG A 1 103 ? -6.241 8.496 10.707 1.00 89.88 103 ARG A CA 1
ATOM 802 C C . ARG A 1 103 ? -4.802 8.677 11.183 1.00 89.88 103 ARG A C 1
ATOM 804 O O . ARG A 1 103 ? -4.265 9.773 11.026 1.00 89.88 103 ARG A O 1
ATOM 811 N N . LYS A 1 104 ? 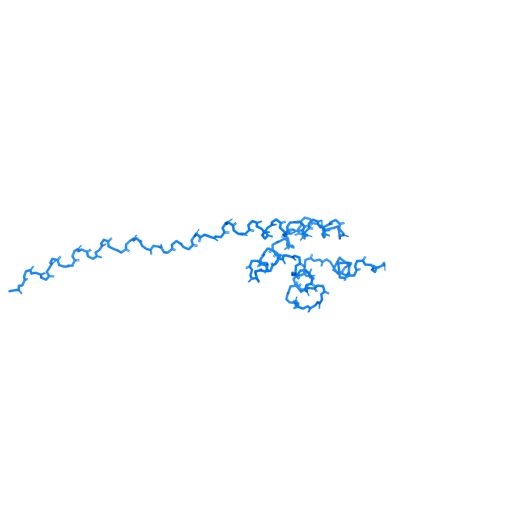-4.188 7.620 11.727 1.00 89.31 104 LYS A N 1
ATOM 812 C CA . LYS A 1 104 ? -2.796 7.627 12.199 1.00 89.31 104 LYS A CA 1
ATOM 813 C C . LYS A 1 104 ? -1.813 7.840 11.049 1.00 89.31 104 LYS A C 1
ATOM 815 O O . LYS A 1 104 ? -0.868 8.599 11.194 1.00 89.31 104 LYS A O 1
ATOM 820 N N . TRP A 1 105 ? -2.068 7.241 9.890 1.00 89.88 105 TRP A N 1
ATOM 821 C CA . TRP A 1 105 ? -1.282 7.479 8.681 1.00 89.88 105 TRP A CA 1
ATOM 822 C C . TRP A 1 105 ? -1.380 8.930 8.199 1.00 89.88 105 TRP A C 1
ATOM 824 O O . TRP A 1 105 ? -0.360 9.550 7.912 1.00 89.88 105 TRP A O 1
ATOM 834 N N . LYS A 1 106 ? -2.597 9.488 8.146 1.00 87.19 106 LYS A N 1
ATOM 835 C CA . LYS A 1 106 ? -2.829 10.863 7.679 1.00 87.19 106 LYS A CA 1
ATOM 836 C C . LYS A 1 106 ? -2.268 11.912 8.643 1.00 87.19 106 LYS A C 1
ATOM 838 O O . LYS A 1 106 ? -1.856 12.982 8.214 1.00 87.19 106 LYS A O 1
ATOM 843 N N . ASN A 1 107 ? -2.259 11.617 9.942 1.00 85.50 107 ASN A N 1
ATOM 844 C CA . ASN A 1 107 ? -1.741 12.500 10.983 1.00 85.50 107 ASN A CA 1
ATOM 845 C C . ASN A 1 107 ? -0.883 11.712 11.988 1.00 85.50 107 ASN A C 1
ATOM 847 O O . ASN A 1 107 ? -1.350 11.444 13.097 1.00 85.50 107 ASN A O 1
ATOM 851 N N . PRO A 1 108 ? 0.379 11.387 11.655 1.00 75.62 108 PRO A N 1
ATOM 852 C CA . PRO A 1 108 ? 1.243 10.577 12.520 1.00 75.62 108 PRO A CA 1
ATOM 853 C C . PRO A 1 108 ? 1.568 11.247 13.865 1.00 75.62 108 PRO A C 1
ATOM 855 O O . PRO A 1 108 ? 1.913 10.564 14.823 1.00 75.62 108 PRO A O 1
ATOM 858 N N . ASN A 1 109 ? 1.399 12.573 13.960 1.00 69.00 109 ASN A N 1
ATOM 859 C CA . ASN A 1 109 ? 1.652 13.363 15.169 1.00 69.00 109 ASN A CA 1
ATOM 860 C C . ASN A 1 109 ? 0.408 13.606 16.044 1.00 69.00 109 ASN A C 1
ATOM 862 O O . ASN A 1 109 ? 0.531 14.231 17.099 1.00 69.00 109 ASN A O 1
ATOM 866 N N . ARG A 1 110 ? -0.794 13.165 15.638 1.00 60.03 110 ARG A N 1
ATOM 867 C CA . ARG A 1 110 ? -1.979 13.260 16.507 1.00 60.03 110 ARG A CA 1
ATOM 868 C C . ARG A 1 110 ? -1.990 12.072 17.470 1.00 60.03 110 ARG A C 1
ATOM 870 O O . ARG A 1 110 ? -2.239 10.948 17.041 1.00 60.03 110 ARG A O 1
ATOM 877 N N . LYS A 1 111 ? -1.691 12.355 18.741 1.00 51.62 111 LYS A N 1
ATOM 878 C CA . LYS A 1 111 ? -1.923 11.452 19.877 1.00 51.62 111 LYS A CA 1
ATOM 879 C C . LYS A 1 111 ? -3.413 11.229 20.107 1.00 51.62 111 LYS A C 1
ATOM 881 O O . LYS A 1 111 ? -4.181 12.199 19.911 1.00 51.62 111 LYS A O 1
#